Protein AF-A0A534VCX9-F1 (afdb_monomer_lite)

Radius of gyration: 25.52 Å; chains: 1; bounding box: 39×25×87 Å

Foldseek 3Di:
DDDDDDDDDDDDPPVPPCPPPPQDWDFDFPVNVVVVLVVCVVVVVVVVNVVVVVCQVVAWDDDPGGTTHGPPPPPD

Sequence (76 aa):
MSTGAGERSNAPNETPNLVGTHIRMKLIPWEDIWASLRVAKIRGNGEMIEVFYDTLFKEAIFDDNGAWALDIKHRT

Secondary structure (DSSP, 8-state):
------------------------EEEEEHHHHHHHHHHHHHTT-HHHHHHHHHHHHHHPEE-SSEEEEE------

Structure (mmCIF, N/CA/C/O backbone):
data_AF-A0A534VCX9-F1
#
_entry.id   AF-A0A534VCX9-F1
#
loop_
_atom_site.group_PDB
_atom_site.id
_atom_site.type_symbol
_atom_site.label_atom_id
_atom_site.label_alt_id
_atom_site.label_comp_id
_atom_site.label_asym_id
_atom_site.label_entity_id
_atom_site.label_seq_id
_atom_site.pdbx_PDB_ins_code
_atom_site.Cartn_x
_atom_site.Cartn_y
_atom_site.Cartn_z
_atom_site.occupancy
_atom_site.B_iso_or_equiv
_atom_site.auth_seq_id
_atom_site.auth_comp_id
_atom_site.auth_asym_id
_atom_site.auth_atom_id
_atom_site.pdbx_PDB_model_num
ATOM 1 N N . MET A 1 1 ? 26.677 11.752 -71.514 1.00 41.25 1 MET A N 1
ATOM 2 C CA . MET A 1 1 ? 26.820 11.479 -70.070 1.00 41.25 1 MET A CA 1
ATOM 3 C C . MET A 1 1 ? 25.470 11.758 -69.439 1.00 41.25 1 MET A C 1
ATOM 5 O O . MET A 1 1 ? 25.036 12.900 -69.475 1.00 41.25 1 MET A O 1
ATOM 9 N N . SER A 1 2 ? 24.775 10.708 -69.001 1.00 46.72 2 SER A N 1
ATOM 10 C CA . SER A 1 2 ? 23.483 10.790 -68.312 1.00 46.72 2 SER A CA 1
ATOM 11 C C . SER A 1 2 ? 23.695 10.656 -66.812 1.00 46.72 2 SER A C 1
ATOM 13 O O . SER A 1 2 ? 24.358 9.714 -66.396 1.00 46.72 2 SER A O 1
ATOM 15 N N . THR A 1 3 ? 23.059 11.526 -66.038 1.00 46.19 3 THR A N 1
ATOM 16 C CA . THR A 1 3 ? 22.621 11.339 -64.644 1.00 46.19 3 THR A CA 1
ATOM 17 C C . THR A 1 3 ? 21.555 12.416 -64.418 1.00 46.19 3 THR A C 1
ATOM 19 O O . THR A 1 3 ? 21.729 13.544 -64.857 1.00 46.19 3 THR A O 1
ATOM 22 N N . GLY A 1 4 ? 20.392 12.197 -63.824 1.00 44.88 4 GLY A N 1
ATOM 23 C CA . GLY A 1 4 ? 19.784 11.072 -63.128 1.00 44.88 4 GLY A CA 1
ATOM 24 C C . GLY A 1 4 ? 18.551 11.673 -62.440 1.00 44.88 4 GLY A C 1
ATOM 25 O O . GLY A 1 4 ? 18.641 12.758 -61.872 1.00 44.88 4 GLY A O 1
ATOM 26 N N . ALA A 1 5 ? 17.394 11.045 -62.617 1.00 44.38 5 ALA A N 1
ATOM 27 C CA . ALA A 1 5 ? 16.087 11.522 -62.181 1.00 44.38 5 ALA A CA 1
ATOM 28 C C . ALA A 1 5 ? 15.866 11.432 -60.659 1.00 44.38 5 ALA A C 1
ATOM 30 O O . ALA A 1 5 ? 16.570 10.701 -59.968 1.00 44.38 5 ALA A O 1
ATOM 31 N N . GLY A 1 6 ? 14.786 12.079 -60.210 1.00 40.88 6 GLY A N 1
ATOM 32 C CA . GLY A 1 6 ? 14.051 11.734 -58.989 1.00 40.88 6 GLY A CA 1
ATOM 33 C C . GLY A 1 6 ? 14.421 12.591 -57.779 1.00 40.88 6 GLY A C 1
ATOM 34 O O . GLY A 1 6 ? 15.584 12.865 -57.539 1.00 40.88 6 GLY A O 1
ATOM 35 N N . GLU A 1 7 ? 13.514 13.079 -56.944 1.00 45.44 7 GLU A N 1
ATOM 36 C CA . GLU A 1 7 ? 12.062 12.951 -56.865 1.00 45.44 7 GLU A CA 1
ATOM 37 C C . GLU A 1 7 ? 11.631 13.947 -55.773 1.00 45.44 7 GLU A C 1
ATOM 39 O O . GLU A 1 7 ? 12.264 14.051 -54.721 1.00 45.44 7 GLU A O 1
ATOM 44 N N . ARG A 1 8 ? 10.569 14.720 -56.022 1.00 50.34 8 ARG A N 1
ATOM 45 C CA . ARG A 1 8 ? 9.863 15.463 -54.971 1.00 50.34 8 ARG A CA 1
ATOM 46 C C . ARG A 1 8 ? 9.192 14.436 -54.058 1.00 50.34 8 ARG A C 1
ATOM 48 O O . ARG A 1 8 ? 8.233 13.810 -54.496 1.00 50.34 8 ARG A O 1
ATOM 55 N N . SER A 1 9 ? 9.612 14.342 -52.800 1.00 44.72 9 SER A N 1
ATOM 56 C CA . SER A 1 9 ? 8.828 13.666 -51.761 1.00 44.72 9 SER A CA 1
ATOM 57 C C . SER A 1 9 ? 8.255 14.686 -50.787 1.00 44.72 9 SER A C 1
ATOM 59 O O . SER A 1 9 ? 8.946 15.229 -49.929 1.00 44.72 9 SER A O 1
ATOM 61 N N . ASN A 1 10 ? 6.957 14.937 -50.964 1.00 50.28 10 ASN A N 1
ATOM 62 C CA . ASN A 1 10 ? 6.053 15.410 -49.925 1.00 50.28 10 ASN A CA 1
ATOM 63 C C . ASN A 1 10 ? 6.020 14.383 -48.788 1.00 50.28 10 ASN A C 1
ATOM 65 O O . ASN A 1 10 ? 5.669 13.235 -49.045 1.00 50.28 10 ASN A O 1
ATOM 69 N N . ALA A 1 11 ? 6.273 14.813 -47.554 1.00 57.31 11 ALA A N 1
ATOM 70 C CA . ALA A 1 11 ? 5.510 14.377 -46.383 1.00 57.31 11 ALA A CA 1
ATOM 71 C C . ALA A 1 11 ? 5.903 15.234 -45.167 1.00 57.31 11 ALA A C 1
ATOM 73 O O . ALA A 1 11 ? 7.060 15.185 -44.741 1.00 57.31 11 ALA A O 1
ATOM 74 N N . PRO A 1 12 ? 4.973 15.996 -44.569 1.00 49.16 12 PRO A N 1
ATOM 75 C CA . PRO A 1 12 ? 5.115 16.402 -43.188 1.00 49.16 12 PRO A CA 1
ATOM 76 C C . PRO A 1 12 ? 4.747 15.175 -42.356 1.00 49.16 12 PRO A C 1
ATOM 78 O O . PRO A 1 12 ? 3.571 14.883 -42.152 1.00 49.16 12 PRO A O 1
ATOM 81 N N . ASN A 1 13 ? 5.739 14.427 -41.881 1.00 49.25 13 ASN A N 1
ATOM 82 C CA . ASN A 1 13 ? 5.490 13.494 -40.788 1.00 49.25 13 ASN A CA 1
ATOM 83 C C . ASN A 1 13 ? 5.393 14.318 -39.500 1.00 49.25 13 ASN A C 1
ATOM 85 O O . ASN A 1 13 ? 6.263 14.268 -38.634 1.00 49.25 13 ASN A O 1
ATOM 89 N N . GLU A 1 14 ? 4.322 15.107 -39.395 1.00 50.06 14 GLU A N 1
ATOM 90 C CA . GLU A 1 14 ? 3.752 15.474 -38.110 1.00 50.06 14 GLU A CA 1
ATOM 91 C C . GLU A 1 14 ? 3.205 14.181 -37.520 1.00 50.06 14 GLU A C 1
ATOM 93 O O . GLU A 1 14 ? 2.029 13.841 -37.642 1.00 50.06 14 GLU A O 1
ATOM 98 N N . THR A 1 15 ? 4.097 13.407 -36.907 1.00 54.62 15 THR A N 1
ATOM 99 C CA . THR A 1 15 ? 3.690 12.464 -35.881 1.00 54.62 15 THR A CA 1
ATOM 100 C C . THR A 1 15 ? 2.832 13.283 -34.923 1.00 54.62 15 THR A C 1
ATOM 102 O O . THR A 1 15 ? 3.343 14.273 -34.383 1.00 54.62 15 THR A O 1
ATOM 105 N N . PRO A 1 16 ? 1.546 12.954 -34.714 1.00 47.62 16 PRO A N 1
ATOM 106 C CA . PRO A 1 16 ? 0.823 13.578 -33.634 1.00 47.62 16 PRO A CA 1
ATOM 107 C C . PRO A 1 16 ? 1.626 13.227 -32.390 1.00 47.62 16 PRO A C 1
ATOM 109 O O . PRO A 1 16 ? 1.719 12.057 -32.013 1.00 47.62 16 PRO A O 1
ATOM 112 N N . ASN A 1 17 ? 2.258 14.238 -31.792 1.00 50.00 17 ASN A N 1
ATOM 113 C CA . ASN A 1 17 ? 2.658 14.189 -30.403 1.00 50.00 17 ASN A CA 1
ATOM 114 C C . ASN A 1 17 ? 1.351 13.985 -29.643 1.00 50.00 17 ASN A C 1
ATOM 116 O O . ASN A 1 17 ? 0.702 14.931 -29.201 1.00 50.00 17 ASN A O 1
ATOM 120 N N . LEU A 1 18 ? 0.943 12.722 -29.532 1.00 52.38 18 LEU A N 1
ATOM 121 C CA . LEU A 1 18 ? 0.203 12.231 -28.402 1.00 52.38 18 LEU A CA 1
ATOM 122 C C . LEU A 1 18 ? 1.107 12.581 -27.228 1.00 52.38 18 LEU A C 1
ATOM 124 O O . LEU A 1 18 ? 1.970 11.804 -26.828 1.00 52.38 18 LEU A O 1
ATOM 128 N N . VAL A 1 19 ? 0.922 13.794 -26.706 1.00 50.38 19 VAL A N 1
ATOM 129 C CA . VAL A 1 19 ? 1.222 14.159 -25.329 1.00 50.38 19 VAL A CA 1
ATOM 130 C C . VAL A 1 19 ? 0.284 13.278 -24.510 1.00 50.38 19 VAL A C 1
ATOM 132 O O . VAL A 1 19 ? -0.746 13.707 -23.994 1.00 50.38 19 VAL A O 1
ATOM 135 N N . GLY A 1 20 ? 0.587 11.979 -24.544 1.00 46.81 20 GLY A N 1
ATOM 136 C CA . GLY A 1 20 ? -0.054 10.943 -23.787 1.00 46.81 20 GLY A CA 1
ATOM 137 C C . GLY A 1 20 ? 0.102 11.403 -22.367 1.00 46.81 20 GLY A C 1
ATOM 138 O O . GLY A 1 20 ? 1.201 11.752 -21.938 1.00 46.81 20 GLY A O 1
ATOM 139 N N . THR A 1 21 ? -1.032 11.527 -21.700 1.00 53.44 21 THR A N 1
ATOM 140 C CA . THR A 1 21 ? -1.158 11.852 -20.293 1.00 53.44 21 THR A CA 1
ATOM 141 C C . THR A 1 21 ? -0.053 11.099 -19.560 1.00 53.44 21 THR A C 1
ATOM 143 O O . THR A 1 21 ? -0.138 9.883 -19.429 1.00 53.44 21 THR A O 1
ATOM 146 N N . HIS A 1 22 ? 1.052 11.777 -19.223 1.00 55.12 22 HIS A N 1
ATOM 147 C CA . HIS A 1 22 ? 2.198 11.113 -18.619 1.00 55.12 22 HIS A CA 1
ATOM 148 C C . HIS A 1 22 ? 1.718 10.642 -17.261 1.00 55.12 22 HIS A C 1
ATOM 150 O O . HIS A 1 22 ? 1.616 11.438 -16.326 1.00 55.12 22 HIS A O 1
ATOM 156 N N . ILE A 1 23 ? 1.356 9.367 -17.191 1.00 63.78 23 ILE A N 1
ATOM 157 C CA . ILE A 1 23 ? 0.997 8.696 -15.964 1.00 63.78 23 ILE A CA 1
ATOM 158 C C . ILE A 1 23 ? 2.248 8.762 -15.092 1.00 63.78 23 ILE A C 1
ATOM 160 O O . ILE A 1 23 ? 3.212 8.026 -15.296 1.00 63.78 23 ILE A O 1
ATOM 164 N N . ARG A 1 24 ? 2.284 9.731 -14.177 1.00 77.50 24 ARG A N 1
ATOM 165 C CA . ARG A 1 24 ? 3.368 9.843 -13.211 1.00 77.50 24 ARG A CA 1
ATOM 166 C C . ARG A 1 24 ? 3.086 8.806 -12.145 1.00 77.50 24 ARG A C 1
ATOM 168 O O . ARG A 1 24 ? 2.109 8.933 -11.422 1.00 77.50 24 ARG A O 1
ATOM 175 N N . MET A 1 25 ? 3.903 7.766 -12.086 1.00 82.19 25 MET A N 1
ATOM 176 C CA . MET A 1 25 ? 3.878 6.837 -10.964 1.00 82.19 25 MET A CA 1
ATOM 177 C C . MET A 1 25 ? 4.772 7.383 -9.855 1.00 82.19 25 MET A C 1
ATOM 179 O O . MET A 1 25 ? 5.867 7.888 -10.111 1.00 82.19 25 MET A O 1
ATOM 183 N N . LYS A 1 26 ? 4.287 7.299 -8.623 1.00 87.00 26 LYS A N 1
ATOM 184 C CA . LYS A 1 26 ? 5.001 7.664 -7.409 1.00 87.00 26 LYS A CA 1
ATOM 185 C C . LYS A 1 26 ? 5.322 6.388 -6.642 1.00 87.00 26 LYS A C 1
ATOM 187 O O . LYS A 1 26 ? 4.416 5.630 -6.306 1.00 87.00 26 LYS A O 1
ATOM 192 N N . LEU A 1 27 ? 6.602 6.187 -6.344 1.00 90.25 27 LEU A N 1
ATOM 193 C CA . LEU A 1 27 ? 7.040 5.142 -5.426 1.00 90.25 27 LEU A CA 1
ATOM 194 C C . LEU A 1 27 ? 6.693 5.545 -3.990 1.00 90.25 27 LEU A C 1
ATOM 196 O O . LEU A 1 27 ? 7.051 6.636 -3.537 1.00 90.25 27 LEU A O 1
ATOM 200 N N . ILE A 1 28 ? 6.000 4.656 -3.289 1.00 90.25 28 ILE A N 1
ATOM 201 C CA . ILE A 1 28 ? 5.749 4.719 -1.853 1.00 90.25 28 ILE A CA 1
ATOM 202 C C . ILE A 1 28 ? 6.612 3.622 -1.211 1.00 90.25 28 ILE A C 1
ATOM 204 O O . ILE A 1 28 ? 6.325 2.441 -1.433 1.00 90.25 28 ILE A O 1
ATOM 208 N N . PRO A 1 29 ? 7.670 3.979 -0.459 1.00 93.88 29 PRO A N 1
ATOM 209 C CA . PRO A 1 29 ? 8.561 3.003 0.161 1.00 93.88 29 PRO A CA 1
ATOM 210 C C . PRO A 1 29 ? 7.836 2.087 1.148 1.00 93.88 29 PRO A C 1
ATOM 212 O O . PRO A 1 29 ? 6.872 2.493 1.808 1.00 93.88 29 PRO A O 1
ATOM 215 N N . TRP A 1 30 ? 8.336 0.861 1.300 1.00 92.56 30 TRP A N 1
ATOM 216 C CA . TRP A 1 30 ? 7.778 -0.098 2.253 1.00 92.56 30 TRP A CA 1
ATOM 217 C C . TRP A 1 30 ? 7.763 0.440 3.685 1.00 92.56 30 TRP A C 1
ATOM 219 O O . TRP A 1 30 ? 6.784 0.253 4.407 1.00 92.56 30 TRP A O 1
ATOM 229 N N . GLU A 1 31 ? 8.807 1.155 4.096 1.00 94.06 31 GLU A N 1
ATOM 230 C CA . GLU A 1 31 ? 8.928 1.743 5.429 1.00 94.06 31 GLU A CA 1
ATOM 231 C C . GLU A 1 31 ? 7.756 2.680 5.750 1.00 94.06 31 GLU A C 1
ATOM 233 O O . GLU A 1 31 ? 7.185 2.605 6.845 1.00 94.06 31 GLU A O 1
ATOM 238 N N . ASP A 1 32 ? 7.354 3.500 4.777 1.00 91.12 32 ASP A N 1
ATOM 239 C CA . ASP A 1 32 ? 6.258 4.462 4.904 1.00 91.12 32 ASP A CA 1
ATOM 240 C C . ASP A 1 32 ? 4.896 3.757 4.963 1.00 91.12 32 ASP A C 1
ATOM 242 O O . ASP A 1 32 ? 4.021 4.125 5.761 1.00 91.12 32 ASP A O 1
ATOM 246 N N . ILE A 1 33 ? 4.725 2.692 4.173 1.00 89.44 33 ILE A N 1
ATOM 247 C CA . ILE A 1 33 ? 3.525 1.843 4.189 1.00 89.44 33 ILE A CA 1
ATOM 248 C C . ILE A 1 33 ? 3.372 1.188 5.567 1.00 89.44 33 ILE A C 1
ATOM 250 O O . ILE A 1 33 ? 2.326 1.303 6.215 1.00 89.44 33 ILE A O 1
ATOM 254 N N . TRP A 1 34 ? 4.436 0.563 6.076 1.00 91.25 34 TRP A N 1
ATOM 255 C CA . TRP A 1 34 ? 4.419 -0.099 7.380 1.00 91.25 34 TRP A CA 1
ATOM 256 C C . TRP A 1 34 ? 4.250 0.878 8.544 1.00 91.25 34 TRP A C 1
ATOM 258 O O . TRP A 1 34 ? 3.653 0.524 9.566 1.00 91.25 34 TRP A O 1
ATOM 268 N N . ALA A 1 35 ? 4.781 2.097 8.440 1.00 91.62 35 ALA A N 1
ATOM 269 C CA . ALA A 1 35 ? 4.546 3.148 9.426 1.00 91.62 35 ALA A CA 1
ATOM 270 C C . ALA A 1 35 ? 3.062 3.549 9.460 1.00 91.62 35 ALA A C 1
ATOM 272 O O . ALA A 1 35 ? 2.451 3.563 10.532 1.00 91.62 35 ALA A O 1
ATOM 273 N N . SER A 1 36 ? 2.467 3.786 8.290 1.00 87.94 36 SER A N 1
ATOM 274 C CA . SER A 1 36 ? 1.064 4.191 8.152 1.00 87.94 36 SER A CA 1
ATOM 275 C C . SER A 1 36 ? 0.105 3.129 8.700 1.00 87.94 36 SER A C 1
ATOM 277 O O . SER A 1 36 ? -0.779 3.443 9.500 1.00 87.94 36 SER A O 1
ATOM 279 N N . LEU A 1 37 ? 0.339 1.854 8.372 1.00 88.44 37 LEU A N 1
ATOM 280 C CA . LEU A 1 37 ? -0.448 0.724 8.878 1.00 88.44 37 LEU A CA 1
ATOM 281 C C . LEU A 1 37 ? -0.352 0.570 10.401 1.00 88.44 37 LEU A C 1
ATOM 283 O O . LEU A 1 37 ? -1.361 0.340 11.071 1.00 88.44 37 LEU A O 1
ATOM 287 N N . ARG A 1 38 ? 0.845 0.737 10.980 1.00 90.06 38 ARG A N 1
ATOM 288 C CA . ARG A 1 38 ? 1.023 0.699 12.442 1.00 90.06 38 ARG A CA 1
ATOM 289 C C . ARG A 1 38 ? 0.241 1.809 13.133 1.00 90.06 38 ARG A C 1
ATOM 291 O O . ARG A 1 38 ? -0.441 1.541 14.121 1.00 90.06 38 ARG A O 1
ATOM 298 N N . VAL A 1 39 ? 0.302 3.032 12.608 1.00 88.75 39 VAL A N 1
ATOM 299 C CA . VAL A 1 39 ? -0.444 4.172 13.160 1.00 88.75 39 VAL A CA 1
ATOM 300 C C . VAL A 1 39 ? -1.951 3.941 13.059 1.00 88.75 39 VAL A C 1
ATOM 302 O O . VAL A 1 39 ? -2.656 4.141 14.048 1.00 88.75 39 VAL A O 1
ATOM 305 N N . ALA A 1 40 ? -2.447 3.479 11.908 1.00 85.81 40 ALA A N 1
ATOM 306 C CA . ALA A 1 40 ? -3.864 3.181 11.717 1.00 85.81 40 ALA A CA 1
ATOM 307 C C . ALA A 1 40 ? -4.359 2.105 12.698 1.00 85.81 40 ALA A C 1
ATOM 309 O O . ALA A 1 40 ? -5.419 2.263 13.306 1.00 85.81 40 ALA A O 1
ATOM 310 N N . LYS A 1 41 ? -3.549 1.062 12.933 1.00 85.56 41 LYS A N 1
ATOM 311 C CA . LYS A 1 41 ? -3.860 -0.007 13.889 1.00 85.56 41 LYS A CA 1
ATOM 312 C C . LYS A 1 41 ? -3.939 0.513 15.324 1.00 85.56 41 LYS A C 1
ATOM 314 O O . LYS A 1 41 ? -4.893 0.198 16.026 1.00 85.56 41 LYS A O 1
ATOM 319 N N . ILE A 1 42 ? -2.970 1.328 15.751 1.00 89.00 42 ILE A N 1
ATOM 320 C CA . ILE A 1 42 ? -2.953 1.933 17.097 1.00 89.00 42 ILE A CA 1
ATOM 321 C C . ILE A 1 42 ? -4.175 2.832 17.313 1.00 89.00 42 ILE A C 1
ATOM 323 O O . ILE A 1 42 ? -4.735 2.861 18.404 1.00 89.00 42 ILE A O 1
ATOM 327 N N . ARG A 1 43 ? -4.605 3.551 16.272 1.00 87.69 43 ARG A N 1
ATOM 328 C CA . ARG A 1 43 ? -5.763 4.453 16.327 1.00 87.69 43 ARG A CA 1
ATOM 329 C C . ARG A 1 43 ? -7.116 3.739 16.235 1.00 87.69 43 ARG A C 1
ATOM 331 O O . ARG A 1 43 ? -8.135 4.407 16.340 1.00 87.69 43 ARG A O 1
ATOM 338 N N . GLY A 1 44 ? -7.136 2.417 16.055 1.00 85.88 44 GLY A N 1
ATOM 339 C CA . GLY A 1 44 ? -8.375 1.644 15.936 1.00 85.88 44 GLY A CA 1
ATOM 340 C C . GLY A 1 44 ? -9.086 1.801 14.589 1.00 85.88 44 GLY A C 1
ATOM 341 O O . GLY A 1 44 ? -10.251 1.437 14.471 1.00 85.88 44 GLY A O 1
ATOM 342 N N . ASN A 1 45 ? -8.399 2.296 13.557 1.00 85.50 45 ASN A N 1
ATOM 343 C CA . ASN A 1 45 ? -8.978 2.527 12.231 1.00 85.50 45 ASN A CA 1
ATOM 344 C C . ASN A 1 45 ? -8.930 1.252 11.369 1.00 85.50 45 ASN A C 1
ATOM 346 O O . ASN A 1 45 ? -8.351 1.257 10.284 1.00 85.50 45 ASN A O 1
ATOM 350 N N . GLY A 1 46 ? -9.496 0.145 11.861 1.00 80.25 46 GLY A N 1
ATOM 351 C CA . GLY A 1 46 ? -9.473 -1.154 11.169 1.00 80.25 46 GLY A CA 1
ATOM 352 C C . GLY A 1 46 ? -10.084 -1.103 9.764 1.00 80.25 46 GLY A C 1
ATOM 353 O O . GLY A 1 46 ? -9.473 -1.573 8.813 1.00 80.25 46 GLY A O 1
ATOM 354 N N . GLU A 1 47 ? -11.220 -0.422 9.614 1.00 83.50 47 GLU A N 1
ATOM 355 C CA . GLU A 1 47 ? -11.897 -0.226 8.322 1.00 83.50 47 GLU A CA 1
ATOM 356 C C . GLU A 1 47 ? -11.022 0.534 7.307 1.00 83.50 47 GLU A C 1
ATOM 358 O O . GLU A 1 47 ? -10.940 0.173 6.137 1.00 83.50 47 GLU A O 1
ATOM 363 N N . M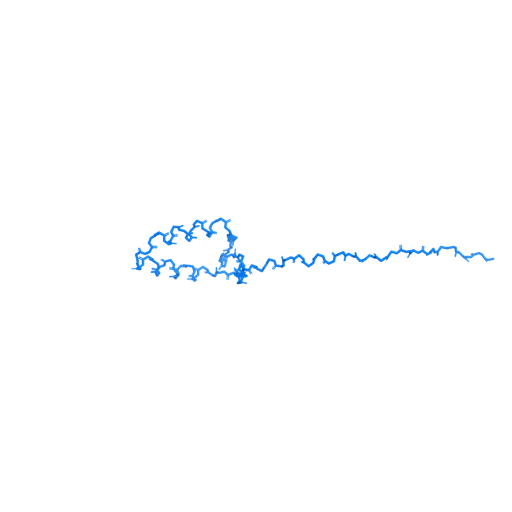ET A 1 48 ? -10.276 1.547 7.760 1.00 80.38 48 MET A N 1
ATOM 364 C CA . MET A 1 48 ? -9.341 2.293 6.907 1.00 80.38 48 MET A CA 1
ATOM 365 C C . MET A 1 48 ? -8.195 1.406 6.406 1.00 80.38 48 MET A C 1
ATOM 367 O O . MET A 1 48 ? -7.712 1.598 5.294 1.00 80.38 48 MET A O 1
ATOM 371 N N . ILE A 1 49 ? -7.752 0.443 7.220 1.00 83.88 49 ILE A N 1
ATOM 372 C CA . ILE A 1 49 ? -6.715 -0.519 6.834 1.00 83.88 49 ILE A CA 1
ATOM 373 C C . ILE A 1 49 ? -7.238 -1.451 5.738 1.00 83.88 49 ILE A C 1
ATOM 375 O O . ILE A 1 49 ? -6.515 -1.719 4.782 1.00 83.88 49 ILE A O 1
ATOM 379 N N . GLU A 1 50 ? -8.481 -1.916 5.850 1.00 83.88 50 GLU A N 1
ATOM 380 C CA . GLU A 1 50 ? -9.104 -2.764 4.828 1.00 83.88 50 GLU A CA 1
ATOM 381 C C . GLU A 1 50 ? -9.232 -2.022 3.496 1.00 83.88 50 GLU A C 1
ATOM 383 O O . GLU A 1 50 ? -8.749 -2.517 2.480 1.00 83.88 50 GLU A O 1
ATOM 388 N N . VAL A 1 51 ? -9.763 -0.793 3.506 1.00 81.12 51 VAL 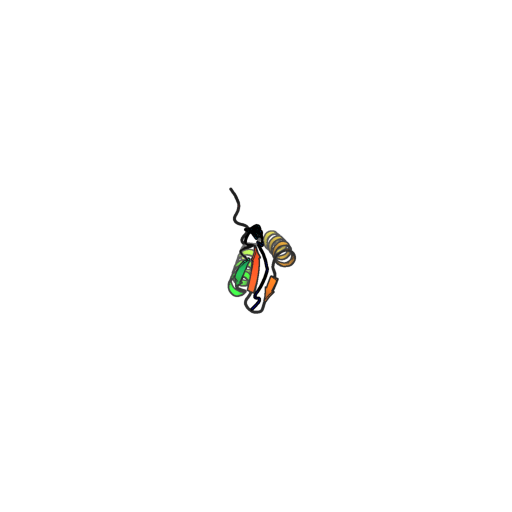A N 1
ATOM 389 C CA . VAL A 1 51 ? -9.859 0.059 2.305 1.00 81.12 51 VAL A CA 1
ATOM 390 C C . VAL A 1 51 ? -8.481 0.355 1.709 1.00 81.12 51 VAL A C 1
ATOM 392 O O . VAL A 1 51 ? -8.316 0.355 0.486 1.00 81.12 51 VAL A O 1
ATOM 395 N N . PHE A 1 52 ? -7.477 0.585 2.560 1.00 81.56 52 PHE A N 1
ATOM 396 C CA . PHE A 1 52 ? -6.101 0.783 2.118 1.00 81.56 52 PHE A CA 1
ATOM 397 C C . PHE A 1 52 ? -5.573 -0.446 1.378 1.00 81.56 52 PHE A C 1
ATOM 399 O O . PHE A 1 52 ? -5.069 -0.292 0.271 1.00 81.56 52 PHE A O 1
ATOM 406 N N . TYR A 1 53 ? -5.722 -1.653 1.934 1.00 82.69 53 TYR A N 1
ATOM 407 C CA . TYR A 1 53 ? -5.302 -2.877 1.246 1.00 82.69 53 TYR A CA 1
ATOM 408 C C . TYR A 1 53 ? -6.046 -3.073 -0.072 1.00 82.69 53 TYR A C 1
ATOM 410 O O . TYR A 1 53 ? -5.418 -3.363 -1.087 1.00 82.69 53 TYR A O 1
ATOM 418 N N . ASP A 1 54 ? -7.359 -2.860 -0.073 1.00 83.44 54 ASP A N 1
ATOM 419 C CA . ASP A 1 54 ? -8.191 -3.042 -1.258 1.00 83.44 54 ASP A CA 1
ATOM 420 C C . ASP A 1 54 ? -7.769 -2.106 -2.401 1.00 83.44 54 ASP A C 1
ATOM 422 O O . ASP A 1 54 ? -7.744 -2.506 -3.562 1.00 83.44 54 ASP A O 1
ATOM 426 N N . THR A 1 55 ? -7.375 -0.875 -2.067 1.00 78.94 55 THR A N 1
ATOM 427 C CA . THR A 1 55 ? -6.875 0.114 -3.033 1.00 78.94 55 THR A CA 1
ATOM 428 C C . THR A 1 55 ? -5.444 -0.206 -3.469 1.00 78.94 55 THR A C 1
ATOM 430 O O . THR A 1 55 ? -5.145 -0.219 -4.663 1.00 78.94 55 THR A O 1
ATOM 433 N N . LEU A 1 56 ? -4.561 -0.521 -2.514 1.00 80.38 56 LEU A N 1
ATOM 434 C CA . LEU A 1 56 ? -3.148 -0.803 -2.771 1.00 80.38 56 LEU A CA 1
ATOM 435 C C . LEU A 1 56 ? -2.991 -2.005 -3.711 1.00 80.38 56 LEU A C 1
ATOM 437 O O . LEU A 1 56 ? -2.234 -1.931 -4.670 1.00 80.38 56 LEU A O 1
ATOM 441 N N . PH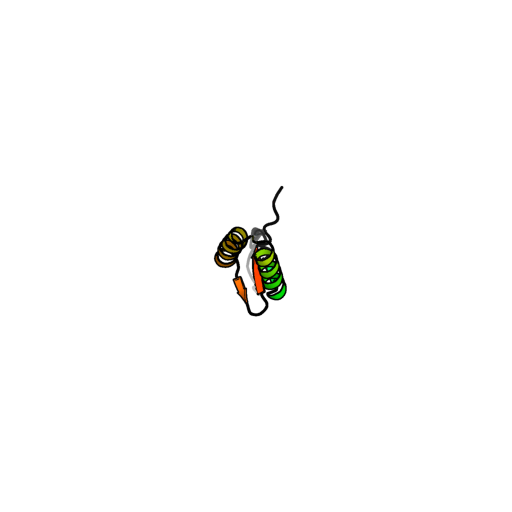E A 1 57 ? -3.731 -3.094 -3.483 1.00 78.38 57 PHE A N 1
ATOM 442 C CA . PHE A 1 57 ? -3.625 -4.298 -4.312 1.00 78.38 57 PHE A CA 1
ATOM 443 C C . PHE A 1 57 ? -4.304 -4.180 -5.680 1.00 78.38 57 PHE A C 1
ATOM 445 O O . PHE A 1 57 ? -3.931 -4.913 -6.594 1.00 78.38 57 PHE A O 1
ATOM 452 N N . LYS A 1 58 ? -5.288 -3.287 -5.842 1.00 80.75 58 LYS A N 1
ATOM 453 C CA . LYS A 1 58 ? -5.954 -3.071 -7.137 1.00 80.75 58 LYS A CA 1
ATOM 454 C C . LYS A 1 58 ? -5.149 -2.170 -8.064 1.00 80.75 58 LYS A C 1
ATOM 456 O O . LYS A 1 58 ? -5.171 -2.385 -9.273 1.00 80.75 58 LYS A O 1
ATOM 461 N N . GLU A 1 59 ? -4.479 -1.161 -7.514 1.00 78.81 59 GLU A N 1
ATOM 462 C CA . GLU A 1 59 ? -3.936 -0.059 -8.315 1.00 78.81 59 GLU A CA 1
ATOM 463 C C . GLU A 1 59 ? -2.408 0.053 -8.291 1.00 78.81 59 GLU A C 1
ATOM 465 O O . GLU A 1 59 ? -1.851 0.741 -9.150 1.00 78.81 59 GLU A O 1
ATOM 470 N N . ALA A 1 60 ? -1.716 -0.599 -7.347 1.00 84.12 60 ALA A N 1
ATOM 471 C CA . ALA A 1 60 ? -0.265 -0.482 -7.230 1.00 84.12 60 ALA A CA 1
ATOM 472 C C . ALA A 1 60 ? 0.498 -1.626 -7.912 1.00 84.12 60 ALA A C 1
ATOM 474 O O . ALA A 1 60 ? 0.071 -2.781 -7.931 1.00 84.12 60 ALA A O 1
ATOM 475 N N . ILE A 1 61 ? 1.682 -1.296 -8.429 1.00 88.31 61 ILE A N 1
ATOM 476 C CA . ILE A 1 61 ? 2.686 -2.271 -8.872 1.00 88.31 61 ILE A CA 1
ATOM 477 C C . ILE A 1 61 ? 3.727 -2.398 -7.761 1.00 88.31 61 ILE A C 1
ATOM 479 O O . ILE A 1 61 ? 4.226 -1.389 -7.270 1.00 88.31 61 ILE A O 1
ATOM 483 N N . PHE A 1 62 ? 4.069 -3.622 -7.371 1.00 89.38 62 PHE A N 1
ATOM 484 C CA . PHE A 1 62 ? 4.995 -3.878 -6.266 1.00 89.38 62 PHE A CA 1
ATOM 485 C C . PHE A 1 62 ? 6.380 -4.281 -6.767 1.00 89.38 62 PHE A C 1
ATOM 487 O O . PHE A 1 62 ? 6.492 -5.074 -7.703 1.00 89.38 62 PHE A O 1
ATOM 494 N N . ASP A 1 63 ? 7.418 -3.766 -6.112 1.00 89.31 63 ASP A N 1
ATOM 495 C CA . ASP A 1 63 ? 8.804 -4.201 -6.283 1.00 89.31 63 ASP A CA 1
ATOM 496 C C . ASP A 1 63 ? 9.545 -4.277 -4.934 1.00 89.31 63 ASP A C 1
ATOM 498 O O . ASP A 1 63 ? 8.960 -4.098 -3.859 1.00 89.31 63 ASP A O 1
ATOM 502 N N . ASP A 1 64 ? 10.849 -4.556 -4.987 1.00 93.94 64 ASP A N 1
ATOM 503 C CA . ASP A 1 64 ? 11.696 -4.703 -3.798 1.00 93.94 64 ASP A CA 1
ATOM 504 C C . ASP A 1 64 ? 11.802 -3.416 -2.959 1.00 93.94 64 ASP A C 1
ATOM 506 O O . ASP A 1 64 ? 12.120 -3.477 -1.771 1.00 93.94 64 ASP A O 1
ATOM 510 N N . ASN A 1 65 ? 11.518 -2.252 -3.547 1.00 90.12 65 ASN A N 1
ATOM 511 C CA . ASN A 1 65 ? 11.646 -0.950 -2.896 1.00 90.12 65 ASN A CA 1
ATOM 512 C C . ASN A 1 65 ? 10.310 -0.431 -2.350 1.00 90.12 65 ASN A C 1
ATOM 514 O O . ASN A 1 65 ? 10.306 0.398 -1.437 1.00 90.12 65 ASN A O 1
ATOM 518 N N . GLY A 1 66 ? 9.172 -0.876 -2.893 1.00 91.56 66 GLY A N 1
ATOM 519 C CA . GLY A 1 66 ? 7.870 -0.420 -2.420 1.00 91.56 66 GLY A CA 1
ATOM 520 C C . GLY A 1 66 ? 6.702 -0.688 -3.361 1.00 91.56 66 GLY A C 1
ATOM 521 O O . GLY A 1 66 ? 6.686 -1.627 -4.157 1.00 91.56 66 GLY A O 1
ATOM 522 N N . ALA A 1 67 ? 5.699 0.181 -3.243 1.00 91.06 67 ALA A N 1
ATOM 523 C CA . ALA A 1 67 ? 4.519 0.192 -4.092 1.00 91.06 67 ALA A CA 1
ATOM 524 C C . ALA A 1 67 ? 4.538 1.424 -5.006 1.00 91.06 67 ALA A C 1
ATOM 526 O O . ALA A 1 67 ? 4.598 2.564 -4.541 1.00 91.06 67 ALA A O 1
ATOM 527 N N . TRP A 1 68 ? 4.456 1.204 -6.311 1.00 88.75 68 TRP A N 1
ATOM 528 C CA . TRP A 1 68 ? 4.270 2.248 -7.310 1.00 88.75 68 TRP A CA 1
ATOM 529 C C . TRP A 1 68 ? 2.782 2.522 -7.473 1.00 88.75 68 TRP A C 1
ATOM 531 O O . TRP A 1 68 ? 2.045 1.672 -7.966 1.00 88.75 68 TRP A O 1
ATOM 541 N N . ALA A 1 69 ? 2.350 3.716 -7.079 1.00 82.75 69 ALA A N 1
ATOM 542 C CA . ALA A 1 69 ? 0.974 4.173 -7.225 1.00 82.75 69 ALA A CA 1
ATOM 543 C C . ALA A 1 69 ? 0.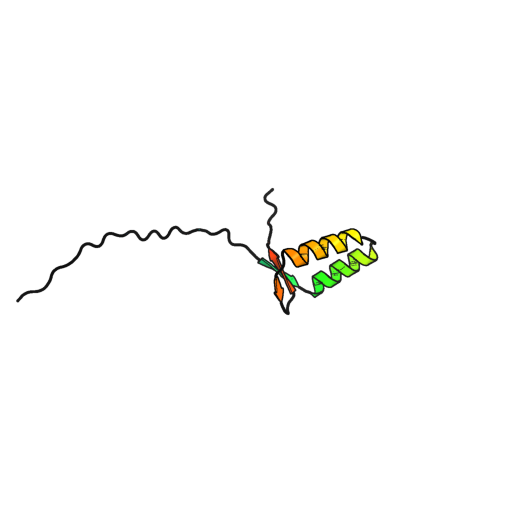884 5.278 -8.280 1.00 82.75 69 ALA A C 1
ATOM 545 O O . ALA A 1 69 ? 1.821 6.057 -8.469 1.00 82.75 69 ALA A O 1
ATOM 546 N N . LEU A 1 70 ? -0.252 5.380 -8.964 1.00 77.25 70 LEU A N 1
ATOM 547 C CA . LEU A 1 70 ? -0.526 6.507 -9.851 1.00 77.25 70 LEU A CA 1
ATOM 548 C C . LEU A 1 70 ? -0.569 7.798 -9.018 1.00 77.25 70 LEU A C 1
ATOM 550 O O . LEU A 1 70 ? -1.283 7.875 -8.021 1.00 77.25 70 LEU A O 1
ATOM 554 N N . ASP A 1 71 ? 0.174 8.826 -9.428 1.00 68.88 71 ASP A N 1
ATOM 555 C CA . ASP A 1 71 ? 0.019 10.186 -8.909 1.00 68.88 71 ASP A CA 1
ATOM 556 C C . ASP A 1 71 ? -1.288 10.745 -9.476 1.00 68.88 71 ASP A C 1
ATOM 558 O O . ASP A 1 71 ? -1.315 11.481 -10.469 1.00 68.88 71 ASP A O 1
ATOM 562 N N . ILE A 1 72 ? -2.404 10.326 -8.876 1.00 62.38 72 ILE A N 1
ATOM 563 C CA . ILE A 1 72 ? -3.715 10.900 -9.139 1.00 62.38 72 ILE A CA 1
ATOM 564 C C . ILE A 1 72 ? -3.692 12.280 -8.491 1.00 62.38 72 ILE A C 1
ATOM 566 O O . ILE A 1 72 ? -4.166 12.489 -7.374 1.00 62.38 72 ILE A O 1
ATOM 570 N N . LYS A 1 73 ? -3.098 13.253 -9.190 1.00 58.44 73 LYS A N 1
ATOM 571 C CA . LYS A 1 73 ? -3.313 14.659 -8.873 1.00 58.44 73 LYS A CA 1
ATOM 572 C C . LYS A 1 73 ? -4.816 14.874 -8.909 1.00 58.44 73 LYS A C 1
ATOM 574 O O . LYS A 1 73 ? -5.407 14.858 -9.989 1.00 58.44 73 LYS A O 1
ATOM 579 N N . HIS A 1 74 ? -5.419 15.051 -7.736 1.00 47.09 74 HIS A N 1
ATOM 580 C CA . HIS A 1 74 ? -6.782 15.540 -7.612 1.00 47.09 74 HIS A CA 1
ATOM 581 C C . HIS A 1 74 ? -6.885 16.797 -8.477 1.00 47.09 74 HIS A C 1
ATOM 583 O O . HIS A 1 74 ? -6.291 17.832 -8.172 1.00 47.09 74 HIS A O 1
ATOM 589 N N . ARG A 1 75 ? -7.564 16.668 -9.617 1.00 44.94 75 ARG A N 1
ATOM 590 C CA . ARG A 1 75 ? -7.939 17.797 -10.455 1.00 44.94 75 ARG A CA 1
ATOM 591 C C . ARG A 1 75 ? -9.104 18.446 -9.713 1.00 44.94 75 ARG A C 1
ATOM 593 O O . ARG A 1 75 ? -10.208 17.909 -9.743 1.00 44.94 75 ARG A O 1
ATOM 600 N N . THR A 1 76 ? -8.789 19.473 -8.930 1.00 41.00 76 THR A N 1
ATOM 601 C CA . THR A 1 76 ? -9.764 20.326 -8.241 1.00 41.00 76 THR A CA 1
ATOM 602 C C . TH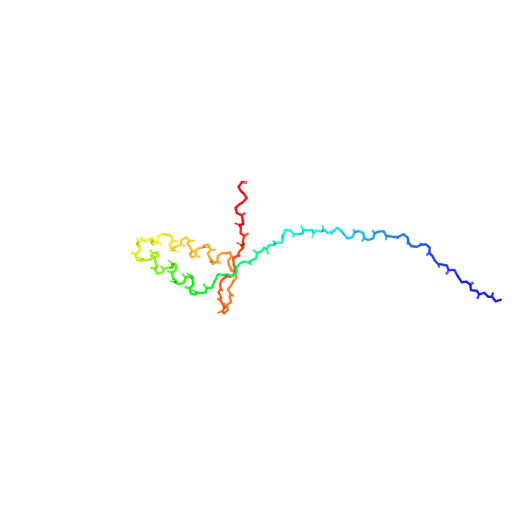R A 1 76 ? -10.641 21.067 -9.236 1.00 41.00 76 THR A C 1
ATOM 604 O O . THR A 1 76 ? -10.134 21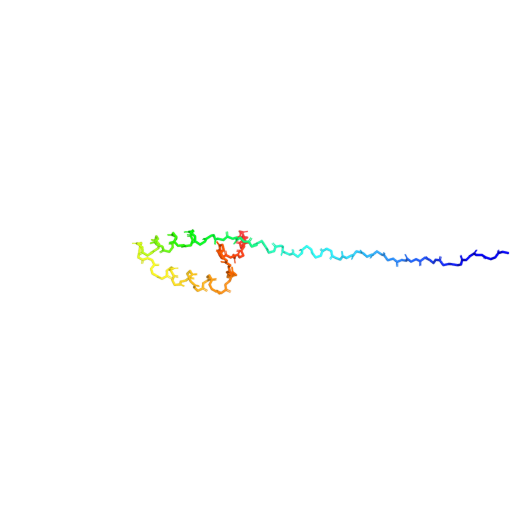.390 -10.338 1.00 41.00 76 THR A O 1
#

pLDDT: mean 72.47, std 18.32, range [40.88, 94.06]